Protein AF-A0A8T3N8S1-F1 (afdb_monomer)

Nearest PDB structures (foldseek):
  6y88-assembly8_H  TM=9.274E-01  e=5.823E-02  Pseudomonas aeruginosa
  3tsm-assembly1_B  TM=9.121E-01  e=1.921E-01  Brucella abortus 2308
  3t55-assembly1_A  TM=9.012E-01  e=7.291E-01  Mycobacterium tuberculosis
  4wy0-assembly1_E  TM=7.429E-01  e=3.931E+00  Geobacillus kaustophilus HTA426

pLDDT: mean 78.53, std 7.42, range [52.5, 86.5]

Foldseek 3Di:
DDDQQALVSVVVVVVVVDDDDDDDPNLVPDPHSVVVCVRNPD

Structure (mmCIF, N/CA/C/O backbone):
data_AF-A0A8T3N8S1-F1
#
_entry.id   AF-A0A8T3N8S1-F1
#
loop_
_atom_site.group_PDB
_atom_site.id
_atom_site.type_symbol
_atom_site.label_atom_id
_atom_site.label_alt_id
_atom_site.label_comp_id
_atom_site.label_asym_id
_atom_site.label_entity_id
_atom_site.label_seq_id
_atom_site.pdbx_PDB_ins_code
_atom_site.Cartn_x
_atom_site.Cartn_y
_atom_site.Cartn_z
_atom_site.occupancy
_atom_site.B_iso_or_equiv
_atom_site.auth_seq_id
_atom_site.auth_comp_id
_atom_site.auth_asym_id
_atom_site.auth_atom_id
_atom_site.pdbx_PDB_model_num
ATOM 1 N N . GLU A 1 1 ? 5.545 9.638 7.179 1.00 52.50 1 GLU A N 1
ATOM 2 C CA . GLU A 1 1 ? 6.042 9.061 5.912 1.00 52.50 1 GLU A CA 1
ATOM 3 C C . GLU A 1 1 ? 7.131 8.055 6.236 1.00 5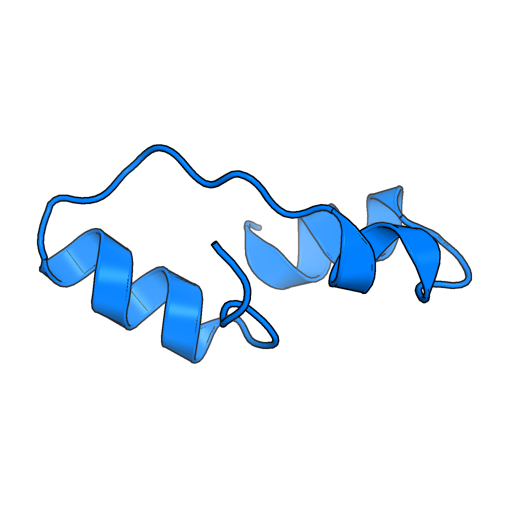2.50 1 GLU A C 1
ATOM 5 O O . GLU A 1 1 ? 7.909 8.350 7.130 1.00 52.50 1 GLU A O 1
ATOM 10 N N . SER A 1 2 ? 7.201 6.915 5.546 1.00 54.47 2 SER A N 1
ATOM 11 C CA . SER A 1 2 ? 8.083 5.762 5.855 1.00 54.47 2 SER A CA 1
ATOM 12 C C . SER A 1 2 ? 7.537 4.867 6.978 1.00 54.47 2 SER A C 1
ATOM 14 O O . SER A 1 2 ? 7.621 5.202 8.154 1.00 54.47 2 SER A O 1
ATOM 16 N N . GLY A 1 3 ? 6.930 3.730 6.618 1.00 66.38 3 GLY A N 1
ATOM 17 C CA . GLY A 1 3 ? 6.415 2.767 7.606 1.00 66.38 3 GLY A CA 1
ATOM 18 C C . GLY A 1 3 ? 5.402 1.739 7.096 1.00 66.38 3 GLY A C 1
ATOM 19 O O . GLY A 1 3 ? 4.947 0.917 7.880 1.00 66.38 3 GLY A O 1
ATOM 20 N N . 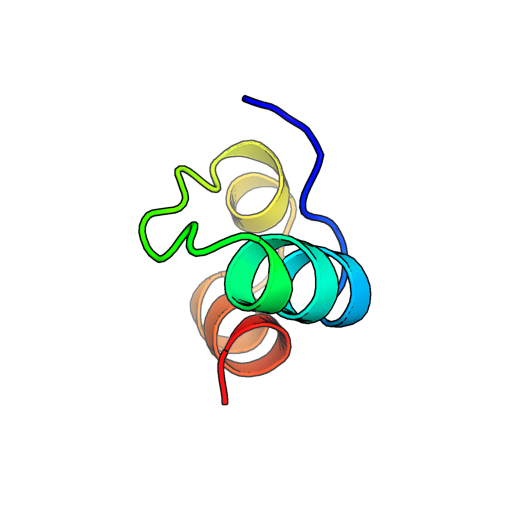ILE A 1 4 ? 5.034 1.770 5.812 1.00 72.81 4 ILE A N 1
ATOM 21 C CA . ILE A 1 4 ? 4.135 0.776 5.213 1.00 72.81 4 ILE A CA 1
ATOM 22 C C . ILE A 1 4 ? 4.983 -0.170 4.377 1.00 72.81 4 ILE A C 1
ATOM 24 O O . ILE A 1 4 ? 5.366 0.162 3.257 1.00 72.81 4 ILE A O 1
ATOM 28 N N . ASN A 1 5 ? 5.296 -1.330 4.946 1.00 77.00 5 ASN A N 1
ATOM 29 C CA . ASN A 1 5 ? 6.083 -2.363 4.26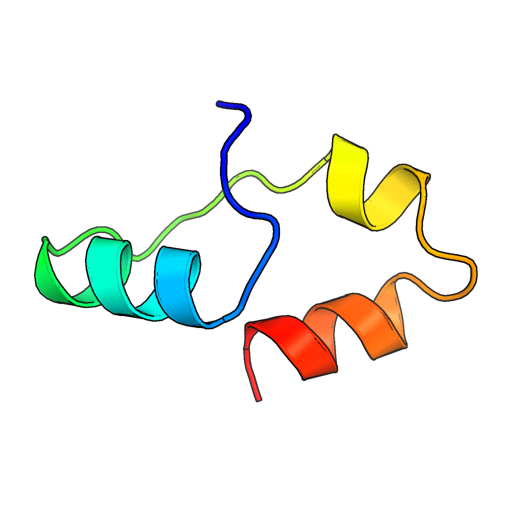9 1.00 77.00 5 ASN A CA 1
ATOM 30 C C . ASN A 1 5 ? 5.273 -3.642 4.026 1.00 77.00 5 ASN A C 1
ATOM 32 O O . ASN A 1 5 ? 5.690 -4.501 3.247 1.00 77.00 5 ASN A O 1
ATOM 36 N N . SER A 1 6 ? 4.112 -3.758 4.676 1.00 77.94 6 SER A N 1
ATOM 37 C CA . SER A 1 6 ? 3.265 -4.945 4.670 1.00 77.94 6 SER A CA 1
ATOM 38 C C . SER A 1 6 ? 1.774 -4.586 4.625 1.00 77.94 6 SER A C 1
ATOM 40 O O . SER A 1 6 ? 1.374 -3.471 4.969 1.00 77.94 6 SER A O 1
ATOM 42 N N . ARG A 1 7 ? 0.928 -5.556 4.249 1.00 81.88 7 ARG A N 1
ATOM 43 C CA . ARG A 1 7 ? -0.539 -5.430 4.351 1.00 81.88 7 ARG A CA 1
ATOM 44 C C . ARG A 1 7 ? -1.020 -5.156 5.771 1.00 81.88 7 ARG A C 1
ATOM 46 O O . ARG A 1 7 ? -2.029 -4.480 5.942 1.00 81.88 7 ARG A O 1
ATOM 53 N N . ASP A 1 8 ? -0.328 -5.688 6.774 1.00 82.94 8 ASP A N 1
ATOM 54 C CA . ASP A 1 8 ? -0.727 -5.531 8.172 1.00 82.94 8 ASP A CA 1
ATOM 55 C C . ASP A 1 8 ? -0.612 -4.066 8.618 1.00 82.94 8 ASP A C 1
ATOM 57 O O . ASP A 1 8 ? -1.514 -3.526 9.262 1.00 82.94 8 ASP A O 1
ATOM 61 N N . ASP A 1 9 ? 0.424 -3.364 8.144 1.00 82.12 9 ASP A N 1
ATOM 62 C CA . ASP A 1 9 ? 0.563 -1.921 8.350 1.00 82.12 9 ASP A CA 1
ATOM 63 C C . ASP A 1 9 ? -0.600 -1.144 7.723 1.00 82.12 9 ASP A C 1
ATOM 65 O O . ASP A 1 9 ? -1.171 -0.257 8.362 1.00 82.12 9 ASP A O 1
ATOM 69 N N . VAL A 1 10 ? -1.004 -1.517 6.504 1.00 81.06 10 VAL A N 1
ATOM 70 C CA . VAL A 1 10 ? -2.157 -0.915 5.816 1.00 81.06 10 VAL A CA 1
ATOM 71 C C . VAL A 1 10 ? -3.448 -1.175 6.597 1.00 81.06 10 VAL A C 1
ATOM 73 O O . VAL A 1 10 ? -4.235 -0.253 6.817 1.00 81.06 10 VAL A O 1
ATOM 76 N N . ALA A 1 11 ? -3.666 -2.406 7.063 1.00 84.06 11 ALA A N 1
ATOM 77 C CA . ALA A 1 11 ? -4.848 -2.779 7.836 1.00 84.06 11 ALA A CA 1
ATOM 78 C C . ALA A 1 11 ? -4.923 -2.027 9.175 1.00 84.06 11 ALA A C 1
ATOM 80 O O . ALA A 1 11 ? -5.991 -1.531 9.549 1.00 84.06 11 ALA A O 1
ATOM 81 N N . ARG A 1 12 ? -3.792 -1.884 9.876 1.00 85.81 12 ARG A N 1
ATOM 82 C CA . ARG A 1 12 ? -3.695 -1.122 11.127 1.00 85.81 12 ARG A CA 1
ATOM 83 C C . ARG A 1 12 ? -4.026 0.353 10.912 1.00 85.81 12 ARG A C 1
ATOM 85 O O . ARG A 1 12 ? -4.806 0.919 11.675 1.00 85.81 12 ARG A O 1
ATOM 9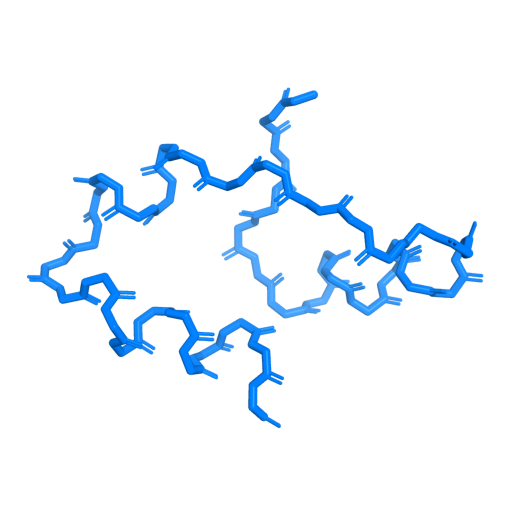2 N N . MET A 1 13 ? -3.485 0.970 9.863 1.00 84.69 13 MET A N 1
ATOM 93 C CA . MET A 1 13 ? -3.751 2.380 9.564 1.00 84.69 13 MET A CA 1
ATOM 94 C C . MET A 1 13 ? -5.194 2.623 9.100 1.00 84.69 13 MET A C 1
ATOM 96 O O . MET A 1 13 ? -5.809 3.597 9.534 1.00 84.69 13 MET A O 1
ATOM 100 N N . ARG A 1 14 ? -5.777 1.703 8.317 1.00 83.62 14 ARG A N 1
ATOM 101 C CA . ARG A 1 14 ? -7.200 1.753 7.935 1.00 83.62 14 ARG A CA 1
ATOM 102 C C . ARG A 1 14 ? -8.129 1.672 9.143 1.00 83.62 14 ARG A C 1
ATOM 104 O O . ARG A 1 14 ? -9.091 2.431 9.211 1.00 83.62 14 ARG A O 1
ATOM 111 N N . LYS A 1 15 ? -7.822 0.814 10.124 1.00 85.06 15 LYS A N 1
ATOM 112 C CA . LYS A 1 15 ? -8.552 0.780 11.407 1.00 85.06 15 LYS A CA 1
ATOM 113 C C . LYS A 1 15 ? -8.463 2.108 12.167 1.00 85.06 15 LYS A C 1
ATOM 115 O O . LYS A 1 15 ? -9.405 2.464 12.861 1.00 85.06 15 LYS A O 1
ATOM 120 N N . GLY A 1 16 ? -7.366 2.845 12.008 1.00 84.62 16 GLY A N 1
ATOM 121 C CA . GLY A 1 16 ? -7.187 4.193 12.553 1.00 84.62 16 GLY A CA 1
ATOM 122 C C . GLY A 1 16 ? -7.838 5.316 11.734 1.00 84.62 16 GLY A C 1
ATOM 123 O O . GLY A 1 16 ? -7.597 6.479 12.035 1.00 84.62 16 GLY A O 1
ATOM 124 N N . GLY A 1 17 ? -8.617 5.003 10.689 1.00 85.31 17 GLY A N 1
ATOM 125 C CA . GLY A 1 17 ? -9.274 5.995 9.827 1.00 85.31 17 GLY A CA 1
ATOM 126 C C . GLY A 1 17 ? -8.370 6.615 8.755 1.00 85.31 17 GLY A C 1
ATOM 127 O O . GLY A 1 17 ? -8.816 7.469 7.989 1.00 85.31 17 GLY A O 1
ATOM 128 N N . ILE A 1 18 ? -7.113 6.180 8.645 1.00 82.25 18 ILE A N 1
ATOM 129 C CA . ILE A 1 18 ? -6.189 6.661 7.617 1.00 82.25 18 ILE A CA 1
ATOM 130 C C . ILE A 1 18 ? -6.466 5.898 6.319 1.00 82.25 18 ILE A C 1
ATOM 132 O O . ILE A 1 18 ? -6.320 4.678 6.259 1.00 82.25 18 ILE A O 1
ATOM 136 N N . SER A 1 19 ? -6.861 6.628 5.275 1.00 76.62 19 SER A N 1
ATOM 137 C CA . SER A 1 19 ? -7.195 6.055 3.959 1.00 76.62 19 SER A CA 1
ATOM 138 C C . SER A 1 19 ? -6.300 6.548 2.820 1.00 76.62 19 SER A C 1
ATOM 140 O O . SER A 1 19 ? -6.422 6.059 1.701 1.00 76.62 19 SER A O 1
ATOM 142 N N . CYS A 1 20 ? -5.403 7.501 3.088 1.00 73.94 20 CYS A N 1
ATOM 143 C CA . CYS A 1 20 ? -4.464 8.030 2.106 1.00 73.94 20 CYS A CA 1
ATOM 144 C C . CYS A 1 20 ? -3.034 7.716 2.545 1.00 73.94 20 CYS A C 1
ATOM 146 O O . CYS A 1 20 ? -2.657 7.98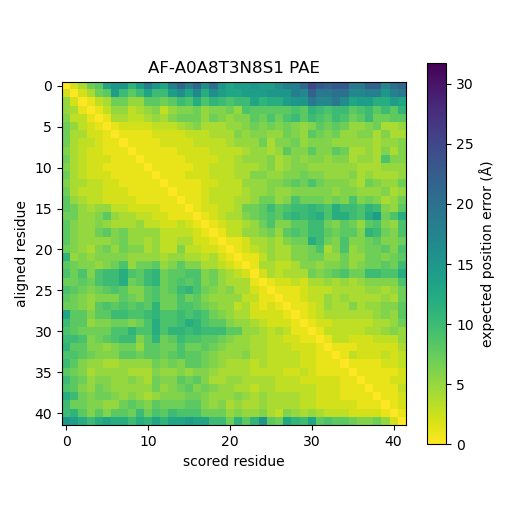4 3.687 1.00 73.94 20 CYS A O 1
ATOM 148 N N . PHE A 1 21 ? -2.253 7.135 1.638 1.00 75.12 21 PHE A N 1
ATOM 149 C CA . PHE A 1 21 ? -0.903 6.661 1.910 1.00 75.12 21 PHE A CA 1
ATOM 150 C C . PHE A 1 21 ? 0.048 7.172 0.837 1.00 75.12 21 PHE A C 1
ATOM 152 O O . PHE A 1 21 ? -0.185 6.961 -0.351 1.00 75.12 21 PHE A O 1
ATOM 159 N N . LEU A 1 22 ? 1.146 7.794 1.258 1.00 75.69 22 LEU A N 1
ATOM 160 C CA . LEU A 1 22 ? 2.271 8.080 0.378 1.00 75.69 22 LEU A CA 1
ATOM 161 C C . LEU A 1 22 ? 3.288 6.947 0.527 1.00 75.69 22 LEU A C 1
ATOM 163 O O . LEU A 1 22 ? 4.006 6.862 1.526 1.00 75.69 22 LEU A O 1
ATOM 167 N N . VAL A 1 23 ? 3.297 6.038 -0.445 1.00 73.31 23 VAL A N 1
ATOM 168 C CA . VAL A 1 23 ? 4.219 4.899 -0.490 1.00 73.31 23 VAL A CA 1
ATOM 169 C C . VAL A 1 23 ? 5.217 5.167 -1.610 1.00 73.31 23 VAL A C 1
ATOM 171 O O . VAL A 1 23 ? 4.870 5.094 -2.780 1.00 73.31 23 VAL A O 1
ATOM 174 N N . GLY A 1 24 ? 6.443 5.546 -1.249 1.00 75.06 24 GLY A N 1
ATOM 175 C CA . GLY A 1 24 ? 7.516 5.842 -2.205 1.00 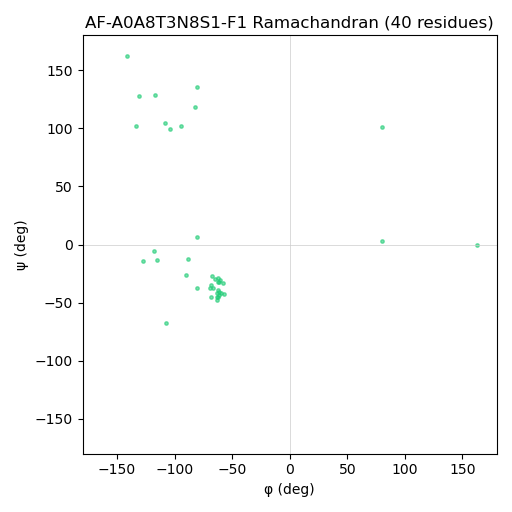75.06 24 GLY A CA 1
ATOM 176 C C . GLY A 1 24 ? 8.576 4.747 -2.219 1.00 75.06 24 GLY A C 1
ATOM 177 O O . GLY A 1 24 ? 8.695 3.989 -3.177 1.00 75.06 24 GLY A O 1
ATOM 178 N N . GLU A 1 25 ? 9.322 4.621 -1.121 1.00 76.31 25 GLU A N 1
ATOM 179 C CA . GLU A 1 25 ? 10.473 3.714 -1.033 1.00 76.31 25 GLU A CA 1
ATOM 180 C C . GLU A 1 25 ? 10.122 2.243 -1.331 1.00 76.31 25 GLU A C 1
ATOM 182 O O . GLU A 1 25 ? 10.842 1.578 -2.075 1.00 76.31 25 GLU A O 1
ATOM 187 N N . ALA A 1 26 ? 8.995 1.739 -0.816 1.00 74.25 26 ALA A N 1
ATOM 188 C CA . ALA A 1 26 ? 8.587 0.348 -1.024 1.00 74.25 26 ALA A CA 1
ATOM 189 C C . ALA A 1 26 ? 8.270 0.026 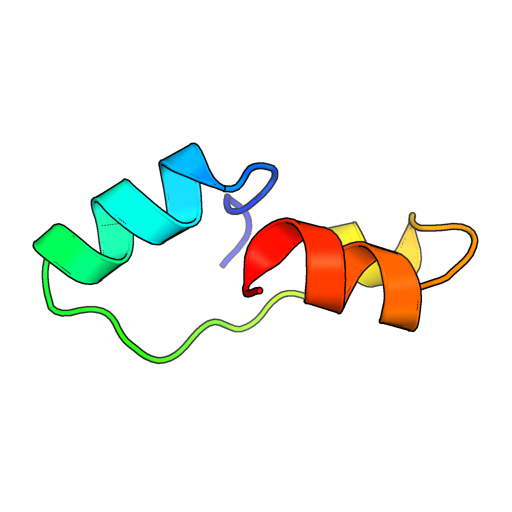-2.497 1.00 74.25 26 ALA A C 1
ATOM 191 O O . ALA A 1 26 ? 8.496 -1.101 -2.932 1.00 74.25 26 ALA A O 1
ATOM 192 N N . PHE A 1 27 ? 7.795 1.008 -3.274 1.00 76.75 27 PHE A N 1
ATOM 193 C CA . PHE A 1 27 ? 7.598 0.854 -4.718 1.00 76.75 27 PHE A CA 1
ATOM 194 C C . PHE A 1 27 ? 8.900 1.027 -5.494 1.00 76.75 27 PHE A C 1
ATOM 196 O O . PHE A 1 27 ? 9.142 0.271 -6.426 1.00 76.75 27 PHE A O 1
ATOM 203 N N . MET A 1 28 ? 9.773 1.946 -5.077 1.00 78.62 28 MET A N 1
A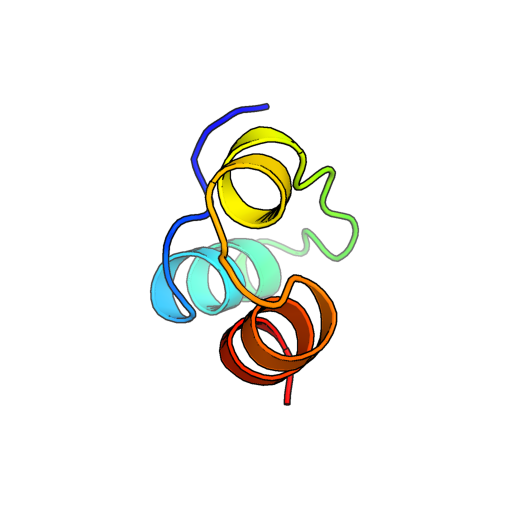TOM 204 C CA . MET A 1 28 ? 11.075 2.156 -5.726 1.00 78.62 28 MET A CA 1
ATOM 205 C C . MET A 1 28 ? 12.031 0.966 -5.551 1.00 78.62 28 MET A C 1
ATOM 207 O O . MET A 1 28 ? 12.898 0.746 -6.392 1.00 78.62 28 MET A O 1
ATOM 211 N N . ARG A 1 29 ? 11.878 0.181 -4.476 1.00 80.25 29 ARG A N 1
ATOM 212 C CA . ARG A 1 29 ? 12.649 -1.052 -4.230 1.00 80.25 29 ARG A CA 1
ATOM 213 C C . ARG A 1 29 ? 12.017 -2.306 -4.843 1.00 80.25 29 ARG A C 1
ATOM 215 O O . ARG A 1 29 ? 12.663 -3.353 -4.878 1.00 80.25 29 ARG A O 1
ATOM 222 N N . ALA A 1 30 ? 10.765 -2.238 -5.294 1.00 81.44 30 ALA A N 1
ATOM 223 C CA . ALA A 1 30 ? 10.082 -3.376 -5.891 1.00 81.44 30 ALA A CA 1
ATOM 224 C C . ALA A 1 30 ? 10.507 -3.550 -7.352 1.00 81.44 30 ALA A C 1
ATOM 226 O O . ALA A 1 30 ? 10.533 -2.597 -8.124 1.00 81.44 30 ALA A O 1
ATOM 227 N N . ARG A 1 31 ? 10.785 -4.796 -7.752 1.00 84.44 31 ARG A N 1
ATOM 228 C CA . ARG A 1 31 ? 11.074 -5.128 -9.157 1.00 84.44 31 ARG A CA 1
ATOM 229 C C . ARG A 1 31 ? 9.884 -4.831 -10.072 1.00 84.44 31 ARG A C 1
ATOM 231 O O . ARG A 1 31 ? 10.085 -4.479 -11.227 1.00 84.44 31 ARG A O 1
ATOM 238 N N . ASP A 1 32 ? 8.674 -4.975 -9.538 1.00 86.50 32 ASP A N 1
ATOM 239 C CA . ASP A 1 32 ? 7.427 -4.621 -10.203 1.00 86.50 32 ASP A CA 1
ATOM 240 C C . ASP A 1 32 ? 6.532 -3.824 -9.231 1.00 86.50 32 ASP A C 1
ATOM 242 O O . ASP A 1 32 ? 5.928 -4.398 -8.314 1.00 86.50 32 ASP A O 1
ATOM 246 N N . PRO A 1 33 ? 6.476 -2.489 -9.371 1.00 81.50 33 PRO A N 1
ATOM 247 C CA . PRO A 1 33 ? 5.671 -1.634 -8.502 1.00 81.50 33 PRO A CA 1
ATOM 248 C C . PRO A 1 33 ? 4.170 -1.947 -8.569 1.00 81.50 33 PRO A C 1
ATOM 250 O O . PRO A 1 33 ? 3.477 -1.822 -7.560 1.00 81.50 33 PRO A O 1
ATOM 253 N N . GLY A 1 34 ? 3.669 -2.382 -9.732 1.00 83.81 34 GLY A N 1
ATOM 254 C CA . GLY A 1 34 ? 2.260 -2.723 -9.934 1.00 83.81 34 GLY A CA 1
ATOM 255 C C . GLY A 1 34 ? 1.853 -3.972 -9.155 1.00 83.81 34 GLY A C 1
ATOM 256 O O . GLY A 1 34 ? 0.848 -3.963 -8.443 1.00 83.81 34 GLY A O 1
ATOM 257 N N . ALA A 1 35 ? 2.678 -5.018 -9.198 1.00 86.00 35 ALA A N 1
ATOM 258 C CA . ALA A 1 35 ? 2.494 -6.217 -8.389 1.00 86.00 35 ALA A CA 1
ATOM 259 C C . ALA A 1 35 ? 2.571 -5.902 -6.888 1.00 86.00 35 ALA A C 1
ATOM 261 O O . ALA A 1 35 ? 1.769 -6.418 -6.110 1.00 86.00 35 ALA A O 1
ATOM 262 N N . LYS A 1 36 ? 3.479 -5.009 -6.470 1.00 83.69 36 LYS A N 1
ATOM 263 C CA . LYS A 1 36 ? 3.587 -4.591 -5.064 1.00 83.69 36 LYS A CA 1
ATOM 264 C C . LYS A 1 36 ? 2.379 -3.770 -4.600 1.00 83.69 36 LYS A C 1
ATOM 266 O O . LYS A 1 36 ? 1.958 -3.907 -3.455 1.00 83.69 36 LYS A O 1
ATOM 271 N N . LEU A 1 37 ? 1.791 -2.952 -5.475 1.00 83.62 37 LEU A N 1
ATOM 272 C CA . LEU A 1 37 ? 0.537 -2.244 -5.201 1.00 83.62 37 LEU A CA 1
ATOM 273 C C . LEU A 1 37 ? -0.607 -3.242 -4.980 1.00 83.62 37 LEU A C 1
ATOM 275 O O . LEU A 1 37 ? -1.315 -3.150 -3.978 1.00 83.62 37 LEU A O 1
ATOM 279 N N . ALA A 1 38 ? -0.748 -4.232 -5.864 1.00 84.12 38 ALA A N 1
ATOM 280 C CA . ALA A 1 38 ? -1.732 -5.297 -5.689 1.00 84.12 38 ALA A CA 1
ATOM 281 C C . ALA A 1 38 ? -1.483 -6.074 -4.386 1.00 84.12 38 ALA A C 1
ATOM 283 O O . ALA A 1 38 ? -2.412 -6.319 -3.624 1.00 84.12 38 ALA A O 1
ATOM 284 N N . GLU A 1 39 ? -0.226 -6.382 -4.060 1.00 83.50 39 GLU A N 1
ATOM 285 C CA . GLU A 1 39 ? 0.134 -7.037 -2.804 1.00 83.50 39 GLU A CA 1
ATOM 286 C C . GLU A 1 39 ? -0.210 -6.195 -1.572 1.00 83.5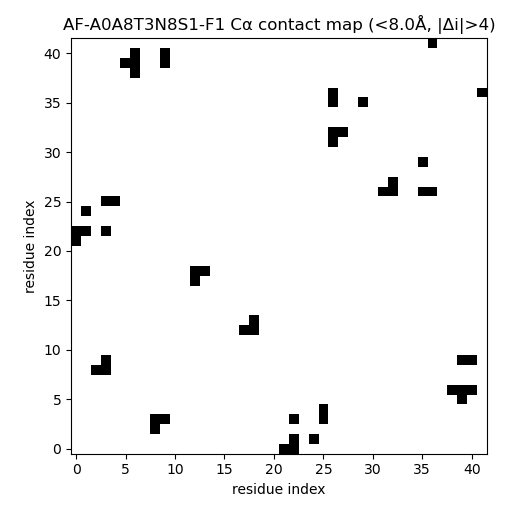0 39 GLU A C 1
ATOM 288 O O . GLU A 1 39 ? -0.479 -6.771 -0.537 1.00 83.50 39 GLU A O 1
ATOM 293 N N . LEU A 1 40 ? -0.231 -4.866 -1.624 1.00 75.94 40 LEU A N 1
ATOM 294 C CA . LEU A 1 40 ? -0.545 -4.051 -0.445 1.00 75.94 40 LEU A CA 1
ATOM 295 C C . LEU A 1 40 ? -2.042 -3.744 -0.299 1.00 75.94 40 LEU A C 1
ATOM 297 O O . LEU A 1 40 ? -2.500 -3.521 0.823 1.00 75.94 40 LEU A O 1
ATOM 301 N N . PHE A 1 41 ? -2.799 -3.740 -1.403 1.00 74.00 41 PHE A N 1
ATOM 302 C CA . PHE A 1 41 ? -4.154 -3.177 -1.433 1.00 74.00 41 PHE A CA 1
ATOM 303 C C . PHE A 1 41 ? -5.267 -4.084 -1.988 1.00 74.00 41 PHE A C 1
ATOM 305 O O . PHE A 1 41 ? -6.425 -3.729 -1.766 1.00 74.00 41 PHE A O 1
ATOM 312 N N . ALA A 1 42 ? -4.966 -5.195 -2.677 1.00 69.06 42 ALA A N 1
ATOM 313 C CA . ALA A 1 42 ? -5.976 -6.092 -3.276 1.00 69.06 42 ALA A CA 1
ATOM 314 C C . ALA A 1 42 ? -6.457 -7.166 -2.299 1.00 69.06 42 ALA A C 1
ATOM 316 O O . ALA A 1 42 ? -7.623 -7.154 -1.866 1.00 69.06 42 ALA A O 1
#

Secondary structure (DSSP, 8-state):
-----SHHHHHHHHHTT-------HHHHT-S-HHHHHHHHH-

Mean predicted aligned error: 5.7 Å

Radius of gyration: 10.02 Å; Cα contacts (8 Å, |Δi|>4): 26; chains: 1; bounding box: 22×16×23 Å

Solvent-accessible surface area (backbone atoms only — not comparable to full-atom values): 2735 Å² total; per-residue (Å²): 129,86,80,68,86,48,45,65,46,48,54,55,39,44,75,70,72,49,86,80,81,80,76,55,68,65,41,73,72,38,95,49,43,67,62,52,47,46,67,51,71,111

Sequence (42 aa):
ESGINSRDDVARMRKGGISCFLVGEAFMRARDPGAKLAELFA